Protein AF-A0A835LWY7-F1 (afdb_monomer_lite)

Structure (mmCIF, N/CA/C/O backbone):
data_AF-A0A835LWY7-F1
#
_entry.id   AF-A0A835LWY7-F1
#
loop_
_atom_site.group_PDB
_atom_site.id
_atom_site.type_symbol
_atom_site.label_atom_id
_atom_site.label_alt_id
_atom_site.label_comp_id
_atom_site.label_asym_id
_atom_site.label_entity_id
_atom_site.label_seq_id
_atom_site.pdbx_PDB_ins_code
_atom_site.Cartn_x
_atom_site.Cartn_y
_atom_site.Cartn_z
_atom_site.occupancy
_atom_site.B_iso_or_equiv
_atom_site.auth_seq_id
_atom_site.auth_comp_id
_atom_site.auth_asym_id
_atom_site.auth_atom_id
_atom_site.pdbx_PDB_model_num
ATOM 1 N N . MET A 1 1 ? -12.471 -3.921 11.391 1.00 49.47 1 MET A N 1
ATOM 2 C CA . MET A 1 1 ? -13.087 -2.695 11.939 1.00 49.47 1 MET A CA 1
ATOM 3 C C . MET A 1 1 ? -12.388 -1.522 11.288 1.00 49.47 1 MET A C 1
ATOM 5 O O . MET A 1 1 ? -11.182 -1.408 11.461 1.00 49.47 1 MET A O 1
ATOM 9 N N . THR A 1 2 ? -13.106 -0.705 10.523 1.00 51.94 2 THR A N 1
ATOM 10 C CA . THR A 1 2 ? -12.536 0.520 9.952 1.00 51.94 2 THR A CA 1
ATOM 11 C C . THR A 1 2 ? -13.028 1.668 10.816 1.00 51.94 2 THR A C 1
ATOM 13 O O . THR A 1 2 ? -14.198 2.041 10.751 1.00 51.94 2 THR A O 1
ATOM 16 N N . VAL A 1 3 ? -12.159 2.168 11.694 1.00 50.56 3 VAL A N 1
ATOM 17 C CA . VAL A 1 3 ? -12.457 3.364 12.487 1.00 50.56 3 VAL A CA 1
ATOM 18 C C . VAL A 1 3 ? -12.050 4.549 11.642 1.00 50.56 3 VAL A C 1
ATOM 20 O O . VAL A 1 3 ? -10.888 4.648 11.250 1.00 50.56 3 VAL A O 1
ATOM 23 N N . LEU A 1 4 ? -13.012 5.406 11.328 1.00 50.12 4 LEU A N 1
ATOM 24 C CA . LEU A 1 4 ? -12.743 6.585 10.533 1.00 50.12 4 LEU A CA 1
ATOM 25 C C . LEU A 1 4 ? -12.741 7.816 11.429 1.00 50.12 4 LEU A C 1
ATOM 27 O O . LEU A 1 4 ? -13.697 8.015 12.179 1.00 50.12 4 LEU A O 1
ATOM 31 N N . PRO A 1 5 ? -11.682 8.633 11.350 1.00 42.75 5 PRO A N 1
ATOM 32 C CA . PRO A 1 5 ? -11.696 9.964 11.905 1.00 42.75 5 PRO A CA 1
ATOM 33 C C . PRO A 1 5 ? -12.707 10.823 11.161 1.00 42.75 5 PRO A C 1
ATOM 35 O O . PRO A 1 5 ? -12.505 11.194 10.011 1.00 42.75 5 PRO A O 1
ATOM 38 N N . THR A 1 6 ? -13.796 11.161 11.833 1.00 44.69 6 THR A N 1
ATOM 39 C CA . THR A 1 6 ? -14.863 12.071 11.376 1.00 44.69 6 THR A CA 1
ATOM 40 C C . THR A 1 6 ? -14.462 13.544 11.420 1.00 44.69 6 THR A C 1
ATOM 42 O O . THR A 1 6 ? -15.312 14.423 11.485 1.00 44.69 6 THR A O 1
ATOM 45 N N . GLY A 1 7 ? -13.162 13.806 11.470 1.00 37.75 7 GLY A N 1
ATOM 46 C CA . GLY A 1 7 ? -12.702 14.869 12.324 1.00 37.75 7 GLY A CA 1
ATOM 47 C C . GLY A 1 7 ? -11.615 15.794 11.798 1.00 37.75 7 GLY A C 1
ATOM 48 O O . GLY A 1 7 ? -11.639 16.976 12.108 1.00 37.75 7 GLY A O 1
ATOM 49 N N . ASP A 1 8 ? -10.744 15.286 10.925 1.00 36.53 8 ASP A N 1
ATOM 50 C CA . ASP A 1 8 ? -9.954 16.117 9.992 1.00 36.53 8 ASP A CA 1
ATOM 51 C C . ASP A 1 8 ? -10.618 16.191 8.617 1.00 36.53 8 ASP A C 1
ATOM 53 O O . ASP A 1 8 ? -10.142 16.843 7.687 1.00 36.53 8 ASP A O 1
ATOM 57 N N . LEU A 1 9 ? -11.756 15.5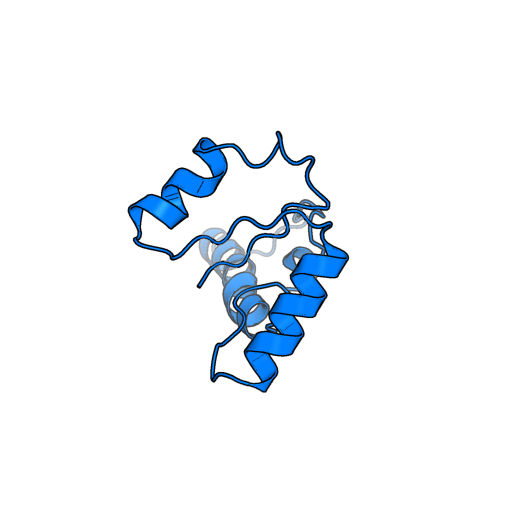23 8.474 1.00 40.50 9 LEU A N 1
ATOM 58 C CA . LEU A 1 9 ? -12.665 15.709 7.367 1.00 40.50 9 LEU A CA 1
ATOM 59 C C . LEU A 1 9 ? -13.931 16.272 8.003 1.00 40.50 9 LEU A C 1
ATOM 61 O O . LEU A 1 9 ? -14.432 15.633 8.923 1.00 40.50 9 LEU A O 1
ATOM 65 N N . PRO A 1 10 ? -14.429 17.448 7.570 1.00 40.75 10 PRO A N 1
ATOM 66 C CA . PRO A 1 10 ? -15.688 18.002 8.057 1.00 40.75 10 PRO A CA 1
ATOM 67 C C . PRO A 1 10 ? -16.729 16.887 8.162 1.00 40.75 10 PRO A C 1
ATOM 69 O O . PRO A 1 10 ? -16.754 16.036 7.272 1.00 40.75 10 PRO A O 1
ATOM 72 N N . ALA A 1 11 ? -17.575 16.888 9.196 1.00 46.56 11 ALA A N 1
ATOM 73 C CA . ALA A 1 11 ? -18.616 15.870 9.408 1.00 46.56 11 ALA A CA 1
ATOM 74 C C . ALA A 1 11 ? -19.465 15.580 8.139 1.00 46.56 11 ALA A C 1
ATOM 76 O O . ALA A 1 11 ? -20.019 14.495 7.989 1.00 46.56 11 ALA A O 1
ATOM 77 N N . ASP A 1 12 ? -19.458 16.513 7.181 1.00 51.12 12 ASP A N 1
ATOM 78 C CA . ASP A 1 12 ? -20.119 16.477 5.876 1.00 51.12 12 ASP A CA 1
ATOM 79 C C . ASP A 1 12 ? -19.245 16.011 4.680 1.00 51.12 12 ASP A C 1
ATOM 81 O O . ASP A 1 12 ? -19.684 16.091 3.531 1.00 51.12 12 ASP A O 1
ATOM 85 N N . LYS A 1 13 ? -17.994 15.565 4.883 1.00 52.12 13 LYS A N 1
ATOM 86 C CA . LYS A 1 13 ? -17.038 15.237 3.798 1.00 52.12 13 LYS A CA 1
ATOM 87 C C . LYS A 1 13 ? -16.672 13.767 3.643 1.00 52.12 13 LYS A C 1
ATOM 89 O O . LYS A 1 13 ? -16.082 13.441 2.615 1.00 52.12 13 LYS A O 1
ATOM 94 N N . ILE A 1 14 ? -17.019 12.882 4.580 1.00 61.84 14 ILE A N 1
ATOM 95 C CA . ILE A 1 14 ? -16.963 11.438 4.310 1.00 61.84 14 ILE A CA 1
ATOM 96 C C . ILE A 1 14 ? -18.284 11.043 3.659 1.00 61.84 14 ILE A C 1
ATOM 98 O O . ILE A 1 14 ? -19.277 10.724 4.308 1.00 61.84 14 ILE A O 1
ATOM 102 N N . SER A 1 15 ? -18.295 11.120 2.336 1.00 72.38 15 SER A N 1
ATOM 103 C CA . SER A 1 15 ? -19.450 10.739 1.535 1.00 72.38 15 SER A CA 1
ATOM 104 C C . SER A 1 15 ? -19.703 9.233 1.618 1.00 72.38 15 SER A C 1
ATOM 106 O O . SER A 1 15 ? -18.772 8.426 1.707 1.00 72.38 15 SER A O 1
ATOM 108 N N . LEU A 1 16 ? -20.967 8.830 1.462 1.00 73.62 16 LEU A N 1
ATOM 109 C CA . LEU A 1 16 ? -21.315 7.423 1.250 1.00 73.62 16 LEU A CA 1
ATOM 110 C C . LEU A 1 16 ? -20.502 6.813 0.095 1.00 73.62 16 LEU A C 1
ATOM 112 O O . LEU A 1 16 ? -20.128 5.648 0.163 1.00 73.62 16 LEU A O 1
ATOM 116 N N . ALA A 1 17 ? -20.167 7.607 -0.928 1.00 81.06 17 ALA A N 1
ATOM 117 C CA . ALA A 1 17 ? -19.348 7.173 -2.055 1.00 81.06 17 ALA A CA 1
ATOM 118 C C . ALA A 1 17 ? -17.932 6.734 -1.639 1.00 81.06 17 ALA A C 1
ATOM 120 O O . ALA A 1 17 ? -17.419 5.762 -2.181 1.00 81.06 17 ALA A O 1
ATOM 121 N N . GLN A 1 18 ? -17.316 7.382 -0.647 1.00 78.69 18 GLN A N 1
ATOM 122 C CA . GLN A 1 18 ? -16.010 6.961 -0.120 1.00 78.69 18 GLN A CA 1
ATOM 123 C C . GLN A 1 18 ? -16.112 5.710 0.761 1.00 78.69 18 GLN A C 1
ATOM 125 O O . GLN A 1 18 ? -15.152 4.952 0.874 1.00 78.69 18 GLN A O 1
ATOM 130 N N . LEU A 1 19 ? -17.276 5.471 1.368 1.00 81.56 19 LEU A N 1
ATOM 131 C CA . LEU A 1 19 ? -17.517 4.329 2.253 1.00 81.56 19 LEU A CA 1
ATOM 132 C C . LEU A 1 19 ? -18.122 3.122 1.555 1.00 81.56 19 LEU A C 1
ATOM 134 O O . LEU A 1 19 ? -18.145 2.041 2.142 1.00 81.56 19 LEU A O 1
ATOM 138 N N . VAL A 1 20 ? -18.608 3.287 0.325 1.00 87.62 20 VAL A N 1
ATOM 139 C CA . VAL A 1 20 ? -19.410 2.273 -0.361 1.00 87.62 20 VAL A CA 1
ATOM 140 C C . VAL A 1 20 ? -18.682 0.938 -0.420 1.00 87.62 20 VAL A C 1
ATOM 142 O O . VAL A 1 20 ? -19.287 -0.092 -0.142 1.00 87.62 20 VAL A O 1
ATOM 145 N N . GLN A 1 21 ? -17.373 0.948 -0.681 1.00 85.50 21 GLN A N 1
ATOM 146 C CA . GLN A 1 21 ? -16.570 -0.269 -0.720 1.00 85.50 21 GLN A CA 1
ATOM 147 C C . GLN A 1 21 ? -16.457 -0.913 0.663 1.00 85.50 21 GLN A C 1
ATOM 149 O O . GLN A 1 21 ? -16.665 -2.115 0.784 1.00 85.50 21 GLN A O 1
ATOM 154 N N . ALA A 1 22 ? -16.189 -0.139 1.716 1.00 83.25 22 ALA A N 1
ATOM 155 C CA . ALA A 1 22 ? -16.081 -0.674 3.071 1.00 83.25 22 ALA A CA 1
ATOM 156 C C . ALA A 1 22 ? -17.413 -1.284 3.541 1.00 83.25 22 ALA A C 1
ATOM 158 O O . ALA A 1 22 ? -17.441 -2.426 3.994 1.00 83.25 22 ALA A O 1
ATOM 159 N N . ILE A 1 23 ? -18.518 -0.555 3.364 1.00 85.06 23 ILE A N 1
ATOM 160 C CA . ILE A 1 23 ? -19.864 -0.999 3.750 1.00 85.06 23 ILE A CA 1
ATOM 161 C C . ILE A 1 23 ? -20.274 -2.238 2.946 1.00 85.06 23 ILE A C 1
ATOM 163 O O . ILE A 1 23 ? -20.728 -3.221 3.527 1.00 85.06 23 ILE A O 1
ATOM 167 N N . SER A 1 24 ? -20.066 -2.229 1.625 1.00 90.25 24 SER A N 1
ATOM 168 C CA . SER A 1 24 ? -20.428 -3.359 0.752 1.00 90.25 24 SER A CA 1
ATOM 169 C C . SER A 1 24 ? -19.619 -4.622 1.055 1.00 90.25 24 SER A C 1
ATOM 171 O O . SER A 1 24 ? -20.121 -5.724 0.866 1.00 90.25 24 SER A O 1
ATOM 173 N N . ASN A 1 25 ? -18.393 -4.477 1.569 1.00 90.69 25 ASN A N 1
ATOM 174 C CA . ASN A 1 25 ? -17.564 -5.591 2.037 1.00 90.69 25 ASN A CA 1
ATOM 175 C C . ASN A 1 25 ? -17.830 -5.969 3.511 1.00 90.69 25 ASN A C 1
ATOM 177 O O . ASN A 1 25 ? -17.046 -6.698 4.115 1.00 90.69 25 ASN A O 1
ATOM 181 N N . GLY A 1 26 ? -18.918 -5.475 4.114 1.00 85.69 26 GLY A N 1
ATOM 182 C CA . GLY A 1 26 ? -19.331 -5.833 5.472 1.00 85.69 26 GLY A CA 1
ATOM 183 C C . GLY A 1 26 ? -18.466 -5.233 6.584 1.00 85.69 26 GLY A C 1
ATOM 184 O O . GLY A 1 26 ? -18.479 -5.732 7.711 1.00 85.69 26 GLY A O 1
ATOM 185 N N . ALA A 1 27 ? -17.698 -4.175 6.306 1.00 84.44 27 ALA A N 1
ATOM 186 C CA . ALA A 1 27 ? -16.925 -3.509 7.343 1.00 84.44 27 ALA A CA 1
ATOM 187 C C . ALA A 1 27 ? -17.856 -2.848 8.368 1.00 84.44 27 ALA A C 1
ATOM 189 O O . ALA A 1 27 ? -18.758 -2.087 8.019 1.00 84.44 27 ALA A O 1
ATOM 190 N N . LEU A 1 28 ? -17.580 -3.072 9.655 1.00 82.12 28 LEU A N 1
ATOM 191 C CA . LEU A 1 28 ? -18.134 -2.236 10.714 1.00 82.12 28 LEU A CA 1
ATOM 192 C C . LEU A 1 28 ? -17.494 -0.846 10.620 1.00 82.12 28 LEU A C 1
ATOM 194 O O . LEU A 1 28 ? -16.296 -0.700 10.897 1.00 82.12 28 LEU A O 1
ATOM 198 N N . VAL A 1 29 ? -18.303 0.136 10.224 1.00 78.06 29 VAL A N 1
ATOM 199 C CA . VAL A 1 29 ? -17.934 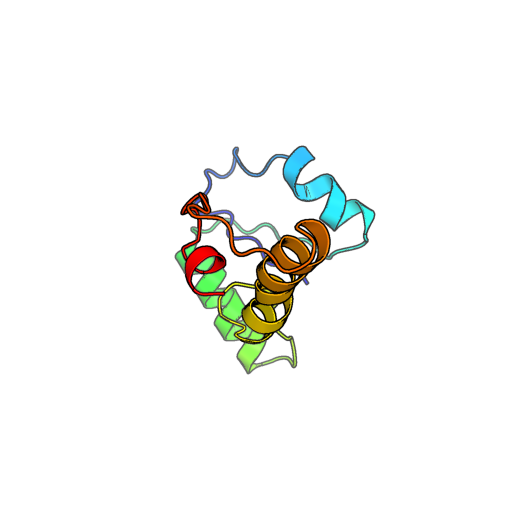1.552 10.144 1.00 78.06 29 VAL A CA 1
ATOM 200 C C . VAL A 1 29 ? -18.504 2.271 11.360 1.00 78.06 29 VAL A C 1
ATOM 202 O O . VAL A 1 29 ? -19.706 2.220 11.613 1.00 78.06 29 VAL A O 1
ATOM 205 N N . LEU A 1 30 ? -17.633 2.933 12.118 1.00 75.25 30 LEU A N 1
ATOM 206 C CA . LEU A 1 30 ? -18.017 3.732 13.279 1.00 75.25 30 LEU A CA 1
ATOM 207 C C . LEU A 1 30 ? -17.853 5.212 12.937 1.00 75.25 30 LEU A C 1
ATOM 209 O O . LEU A 1 30 ? -16.753 5.639 12.596 1.00 75.25 30 LEU A O 1
ATOM 213 N N . SER A 1 31 ? -18.942 5.971 13.052 1.00 71.62 31 SER A N 1
ATOM 214 C CA . SER A 1 31 ? -18.942 7.433 12.974 1.00 71.62 31 SER A CA 1
ATOM 215 C C . SER A 1 31 ? -19.074 7.988 14.387 1.00 71.62 31 SER A C 1
ATOM 217 O O . SER A 1 31 ? -19.965 7.574 15.133 1.00 71.62 31 SER A O 1
ATOM 219 N N . ARG A 1 32 ? -18.182 8.895 14.776 1.00 68.38 32 ARG A N 1
ATOM 220 C CA . ARG A 1 32 ? -18.164 9.534 16.096 1.00 68.38 32 ARG A CA 1
ATOM 221 C C . ARG A 1 32 ? -18.316 11.041 15.895 1.00 68.38 32 ARG A C 1
ATOM 223 O O . ARG A 1 32 ? -18.059 11.543 14.816 1.00 68.38 32 ARG A O 1
ATOM 230 N N . ASP A 1 33 ? -18.755 11.761 16.912 1.00 73.31 33 ASP A N 1
ATOM 231 C CA . ASP A 1 33 ? -18.731 13.223 16.885 1.00 73.31 33 ASP A CA 1
ATOM 232 C C . ASP A 1 33 ? -17.414 13.700 17.515 1.00 73.31 33 ASP A C 1
ATOM 234 O O . ASP A 1 33 ? -17.334 13.931 18.721 1.00 73.31 33 ASP A O 1
ATOM 238 N N . THR A 1 34 ? -16.322 13.645 16.746 1.00 71.19 34 THR A N 1
ATOM 239 C CA . THR A 1 34 ? -14.973 14.023 17.205 1.00 71.19 34 THR A CA 1
ATOM 240 C C . THR A 1 34 ? -14.036 14.322 16.029 1.00 71.19 34 THR A C 1
ATOM 242 O O . THR A 1 34 ? -14.322 13.915 14.896 1.00 71.19 34 THR A O 1
ATOM 245 N N . ASP A 1 35 ? -12.935 15.027 16.317 1.00 69.94 35 ASP A N 1
ATOM 246 C CA . ASP A 1 35 ? -11.881 15.368 15.362 1.00 69.94 35 ASP A CA 1
ATOM 247 C C . ASP A 1 35 ? -10.947 14.162 15.050 1.00 69.94 35 ASP A C 1
ATOM 249 O O . ASP A 1 35 ? -11.156 13.040 15.530 1.00 69.94 35 ASP A O 1
ATOM 253 N N . PHE A 1 36 ? -9.973 14.316 14.143 1.00 70.38 36 PHE A N 1
ATOM 254 C CA . PHE A 1 36 ? -9.120 13.187 13.744 1.00 70.38 36 PHE A CA 1
ATOM 255 C C . PHE A 1 36 ? -8.254 12.691 14.879 1.00 70.38 36 PHE A C 1
ATOM 257 O O . PHE A 1 36 ? -8.125 11.479 15.065 1.00 70.38 36 PHE A O 1
ATOM 264 N N . ASP A 1 37 ? -7.709 13.626 15.647 1.00 74.25 37 ASP A N 1
ATOM 265 C CA . ASP A 1 37 ? -6.902 13.335 16.815 1.00 74.25 37 ASP A CA 1
ATOM 266 C C . ASP A 1 37 ? -7.715 12.548 17.846 1.00 74.25 37 ASP A C 1
ATOM 268 O O . ASP A 1 37 ? -7.253 11.506 18.323 1.00 74.25 37 ASP A O 1
ATOM 272 N N . GLY A 1 38 ? -8.963 12.951 18.108 1.00 79.00 38 GLY A N 1
ATOM 273 C CA . GLY A 1 38 ? -9.884 12.221 18.977 1.00 79.00 38 GLY A CA 1
ATOM 274 C C . GLY A 1 38 ? -10.168 10.799 18.487 1.00 79.00 38 GLY A C 1
ATOM 275 O O . GLY A 1 38 ? -10.139 9.839 19.267 1.00 79.00 38 GLY A O 1
ATOM 276 N N . CYS A 1 39 ? -10.359 10.612 17.182 1.00 78.44 39 CYS A N 1
ATOM 277 C CA . CYS A 1 39 ? -10.513 9.280 16.604 1.00 78.44 39 CYS A CA 1
ATOM 278 C C . CYS A 1 39 ? -9.231 8.442 16.682 1.00 78.44 39 CYS A C 1
ATOM 280 O O . CYS A 1 39 ? -9.304 7.257 17.012 1.00 78.44 39 CYS A O 1
ATOM 282 N N . MET A 1 40 ? -8.057 9.025 16.440 1.00 77.62 40 MET A N 1
ATOM 283 C CA . MET A 1 40 ? -6.777 8.323 16.550 1.00 77.62 40 MET A CA 1
ATOM 284 C C . MET A 1 40 ? -6.450 7.930 17.990 1.00 77.62 40 MET A C 1
ATOM 286 O O . MET A 1 40 ? -5.921 6.838 18.223 1.00 77.62 40 MET A O 1
ATOM 290 N N . GLN A 1 41 ? -6.799 8.768 18.965 1.00 82.50 41 GLN A N 1
ATOM 291 C CA . GLN A 1 41 ? -6.693 8.430 20.378 1.00 82.50 41 GLN A CA 1
ATOM 292 C C . GLN A 1 41 ? -7.566 7.214 20.713 1.00 82.50 41 GLN A C 1
ATOM 294 O O . GLN A 1 41 ? -7.086 6.252 21.312 1.00 82.50 41 GLN A O 1
ATOM 299 N N . LEU A 1 42 ? -8.814 7.203 20.246 1.00 79.88 42 LEU A N 1
ATOM 300 C CA . LEU A 1 42 ? -9.745 6.100 20.475 1.00 79.88 42 LEU A CA 1
ATOM 301 C C . LEU A 1 42 ? -9.283 4.799 19.800 1.00 79.88 42 LEU A C 1
ATOM 303 O O . LEU A 1 42 ? -9.362 3.725 20.397 1.00 79.88 42 LEU A O 1
ATOM 307 N N . VAL A 1 43 ? -8.733 4.889 18.585 1.00 80.56 43 VAL A N 1
ATOM 308 C CA . VAL A 1 43 ? -8.097 3.755 17.899 1.00 80.56 43 VAL A CA 1
ATOM 309 C C . VAL A 1 43 ? -6.965 3.179 18.748 1.00 80.56 43 VAL A C 1
ATOM 311 O O . VAL A 1 43 ? -6.947 1.971 18.987 1.00 80.56 43 VAL A O 1
ATOM 314 N N . ARG A 1 44 ? -6.063 4.025 19.263 1.00 80.50 44 ARG A N 1
ATOM 315 C CA . ARG A 1 44 ? -4.970 3.588 20.147 1.00 80.50 44 ARG A CA 1
ATOM 316 C C . ARG A 1 44 ? -5.518 2.905 21.399 1.00 80.50 44 ARG A C 1
ATOM 318 O O . ARG A 1 44 ? -5.128 1.777 21.693 1.00 80.50 44 ARG A O 1
ATOM 325 N N . GLU A 1 45 ? -6.476 3.519 22.085 1.00 84.62 45 GLU A N 1
ATOM 326 C CA . GLU A 1 45 ? -7.087 2.944 23.287 1.00 84.62 45 GLU A CA 1
ATOM 327 C C . GLU A 1 45 ? -7.716 1.568 23.030 1.00 84.62 45 GLU A C 1
ATOM 329 O O . GLU A 1 45 ? -7.500 0.642 23.813 1.00 84.62 45 GLU A O 1
ATOM 334 N N . ILE A 1 46 ? -8.446 1.390 21.925 1.00 82.56 46 ILE A N 1
ATOM 335 C CA . ILE A 1 46 ? -9.057 0.097 21.594 1.00 82.56 46 ILE A CA 1
ATOM 336 C C . ILE A 1 46 ? -7.987 -0.951 21.284 1.00 82.56 46 ILE A C 1
ATOM 338 O O . ILE A 1 46 ? -8.066 -2.063 21.805 1.00 82.56 46 ILE A O 1
ATOM 342 N N . THR A 1 47 ? -6.972 -0.603 20.489 1.00 81.25 47 THR A N 1
ATOM 343 C CA . THR A 1 47 ? -5.900 -1.548 20.123 1.00 81.25 47 THR A CA 1
ATOM 344 C C . THR A 1 47 ? -5.080 -2.035 21.316 1.00 81.25 47 THR A C 1
ATOM 346 O O . THR A 1 47 ? -4.514 -3.120 21.258 1.00 81.25 47 THR A O 1
ATOM 349 N N . THR A 1 48 ? -5.052 -1.283 22.425 1.00 83.31 48 THR A N 1
ATOM 350 C CA . THR A 1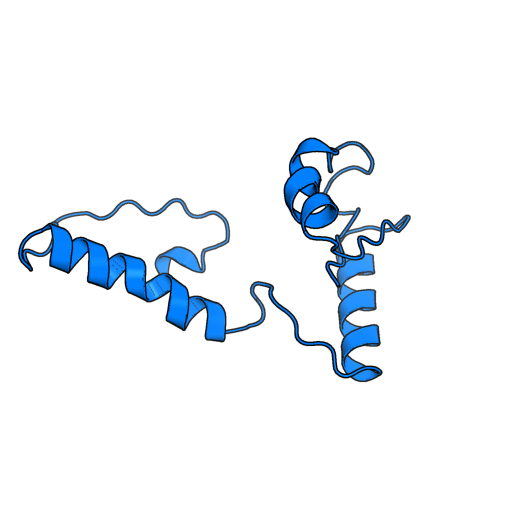 48 ? -4.407 -1.737 23.673 1.00 83.31 48 THR A CA 1
ATOM 351 C C . THR A 1 48 ? -5.262 -2.710 24.488 1.00 83.31 48 THR A C 1
ATOM 353 O O . THR A 1 48 ? -4.725 -3.467 25.292 1.00 83.31 48 THR A O 1
ATOM 356 N N . LYS A 1 49 ? -6.588 -2.702 24.301 1.00 86.06 49 LYS A N 1
ATOM 357 C CA . LYS A 1 49 ? -7.549 -3.488 25.098 1.00 86.06 49 LYS A CA 1
ATOM 358 C C . LYS A 1 49 ? -8.074 -4.722 24.369 1.00 86.06 49 LYS A C 1
ATOM 360 O O . LYS A 1 49 ? -8.551 -5.653 25.010 1.00 86.06 49 LYS A O 1
ATOM 365 N N . VAL A 1 50 ? -8.029 -4.716 23.040 1.00 81.69 50 VAL A N 1
ATOM 366 C CA . VAL A 1 50 ? -8.605 -5.754 22.181 1.00 81.69 50 VAL A CA 1
ATOM 367 C C . VAL A 1 50 ? -7.582 -6.102 21.097 1.00 81.69 50 VAL A C 1
ATOM 369 O O . VAL A 1 50 ? -6.971 -5.183 20.550 1.00 81.69 50 VAL A O 1
ATOM 372 N N . PRO A 1 51 ? -7.389 -7.389 20.748 1.00 77.62 51 PRO A N 1
ATOM 373 C CA . PRO A 1 51 ? -6.437 -7.805 19.719 1.00 77.62 51 PRO A CA 1
ATOM 374 C C . PRO A 1 51 ? -6.941 -7.426 18.319 1.00 77.62 51 PRO A C 1
ATOM 376 O O . PRO A 1 51 ? -7.494 -8.243 17.585 1.00 77.62 51 PRO A O 1
ATOM 379 N N . ILE A 1 52 ? -6.775 -6.157 17.958 1.00 79.25 52 ILE A N 1
ATOM 380 C CA . ILE A 1 52 ? -7.146 -5.598 16.659 1.00 79.25 52 ILE A CA 1
ATOM 381 C C . ILE A 1 52 ? -5.883 -5.054 16.002 1.00 79.25 52 ILE A C 1
ATOM 383 O O . ILE A 1 52 ? -5.201 -4.200 16.563 1.00 79.25 52 ILE A O 1
ATOM 387 N N . TYR A 1 53 ? -5.592 -5.530 14.793 1.00 75.69 53 TYR A N 1
ATOM 388 C CA . TYR A 1 53 ? -4.488 -5.021 13.986 1.00 75.69 53 TYR A CA 1
ATOM 389 C C . TYR A 1 53 ? -4.883 -3.750 13.234 1.00 75.69 53 TYR A C 1
ATOM 391 O O . TYR A 1 53 ? -5.983 -3.649 12.686 1.00 75.69 53 TYR A O 1
ATOM 399 N N . LEU A 1 54 ? -3.954 -2.796 13.171 1.00 73.25 54 LEU A N 1
ATOM 400 C CA . LEU A 1 54 ? -4.107 -1.585 12.373 1.00 73.25 54 LEU A CA 1
ATOM 401 C C . LEU A 1 54 ? -3.640 -1.825 10.939 1.00 73.25 54 LEU A C 1
ATOM 403 O O . LEU A 1 54 ? -2.547 -2.334 10.696 1.00 73.25 54 LEU A O 1
ATOM 407 N N . ALA A 1 55 ? -4.485 -1.428 9.991 1.00 74.38 55 ALA A N 1
ATOM 408 C CA . ALA A 1 55 ? -4.227 -1.528 8.555 1.00 74.38 55 ALA A CA 1
ATOM 409 C C . ALA A 1 55 ? -3.802 -0.186 7.926 1.00 74.38 55 ALA A C 1
ATOM 411 O O . ALA A 1 55 ? -3.782 -0.065 6.705 1.00 74.38 55 ALA A O 1
ATOM 412 N N . ASN A 1 56 ? -3.523 0.839 8.737 1.00 72.12 56 ASN A N 1
ATOM 413 C CA . ASN A 1 56 ? -3.127 2.166 8.261 1.00 72.12 56 ASN A CA 1
ATOM 414 C C . ASN A 1 56 ? -1.596 2.301 8.136 1.00 72.12 56 ASN A C 1
ATOM 416 O O . ASN A 1 56 ? -0.855 1.335 8.309 1.00 72.12 56 ASN A O 1
ATOM 420 N N . SER A 1 57 ? -1.146 3.517 7.831 1.00 59.97 57 SER A N 1
ATOM 421 C CA . SER A 1 57 ? 0.254 3.956 7.724 1.00 59.97 57 SER A CA 1
ATOM 422 C C . SER A 1 57 ? 1.178 3.515 8.861 1.00 59.97 57 SER A C 1
ATOM 424 O O . SER A 1 57 ? 2.364 3.296 8.651 1.00 59.97 57 SER A O 1
ATOM 426 N N . LEU A 1 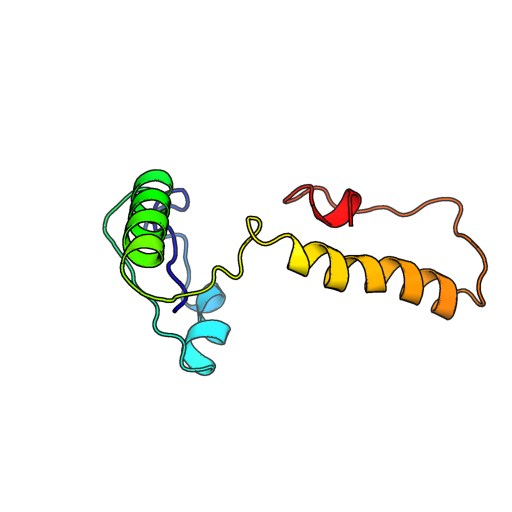58 ? 0.646 3.312 10.069 1.00 65.44 58 LEU A N 1
ATOM 427 C CA . LEU A 1 58 ? 1.442 2.867 11.217 1.00 65.44 58 LEU A CA 1
ATOM 428 C C . LEU A 1 58 ? 1.929 1.415 11.085 1.00 65.44 58 LEU A C 1
ATOM 430 O O . LEU A 1 58 ? 2.727 0.959 11.902 1.00 65.44 58 LEU A O 1
ATOM 434 N N . ASN A 1 59 ? 1.443 0.676 10.086 1.00 71.06 59 ASN A N 1
ATOM 435 C CA . ASN A 1 59 ? 1.842 -0.693 9.817 1.00 71.06 59 ASN A CA 1
ATOM 436 C C . ASN A 1 59 ? 2.888 -0.752 8.694 1.00 71.06 59 ASN A C 1
ATOM 438 O O . ASN A 1 59 ? 2.554 -0.643 7.510 1.00 71.06 59 ASN A O 1
ATOM 442 N N . SER A 1 60 ? 4.146 -0.993 9.074 1.00 78.06 60 SER A N 1
ATOM 443 C CA . SER A 1 60 ? 5.281 -1.104 8.149 1.00 78.06 60 SER A CA 1
ATOM 444 C C . SER A 1 60 ? 5.122 -2.219 7.113 1.00 78.06 60 SER A C 1
ATOM 446 O O . SER A 1 60 ? 5.664 -2.097 6.019 1.00 78.06 60 SER A O 1
ATOM 448 N N . LEU A 1 61 ? 4.317 -3.257 7.384 1.00 82.38 61 LEU A N 1
ATOM 449 C CA . LEU A 1 61 ? 4.043 -4.326 6.413 1.00 82.38 61 LEU A CA 1
ATOM 450 C C . LEU A 1 61 ? 3.387 -3.809 5.127 1.00 82.38 61 LEU A C 1
ATOM 452 O O . LEU A 1 61 ? 3.461 -4.469 4.095 1.00 82.38 61 LEU A O 1
ATOM 456 N N . ARG A 1 62 ? 2.752 -2.631 5.155 1.00 84.50 62 ARG A N 1
ATOM 457 C CA . ARG A 1 62 ? 2.190 -2.025 3.942 1.00 84.50 62 ARG A CA 1
ATOM 458 C C . ARG A 1 62 ? 3.266 -1.635 2.933 1.00 84.50 62 ARG A C 1
ATOM 460 O O . ARG A 1 62 ? 3.011 -1.765 1.740 1.00 84.50 62 ARG A O 1
ATOM 467 N N . LEU A 1 63 ? 4.436 -1.192 3.397 1.00 85.25 63 LEU A N 1
ATOM 468 C CA . LEU A 1 63 ? 5.557 -0.820 2.527 1.00 85.25 63 LEU A CA 1
ATOM 469 C C . LEU A 1 63 ? 6.081 -2.042 1.766 1.00 85.25 63 LEU A C 1
ATOM 471 O O . LEU A 1 63 ? 6.326 -1.967 0.568 1.00 85.25 63 LEU A O 1
ATOM 475 N N . GLU A 1 64 ? 6.130 -3.199 2.432 1.00 89.94 64 GLU A N 1
ATOM 476 C CA . GLU A 1 64 ? 6.546 -4.466 1.817 1.00 89.94 64 GLU A CA 1
ATOM 477 C C . GLU A 1 64 ? 5.653 -4.887 0.645 1.00 89.94 64 GLU A C 1
ATOM 479 O O . GLU A 1 64 ? 6.138 -5.486 -0.311 1.00 89.94 64 GLU A O 1
ATOM 484 N N . GLY A 1 65 ? 4.358 -4.567 0.708 1.00 90.00 65 GLY A N 1
ATOM 485 C CA . GLY A 1 65 ? 3.446 -4.741 -0.419 1.00 90.00 65 GLY A CA 1
ATOM 486 C C . GLY A 1 65 ? 3.620 -3.653 -1.477 1.00 90.00 65 GLY A C 1
ATOM 487 O O . GLY A 1 65 ? 3.684 -3.959 -2.659 1.00 90.00 65 GLY A O 1
ATOM 488 N N . GLN A 1 66 ? 3.727 -2.385 -1.076 1.00 92.50 66 GLN A N 1
ATOM 489 C CA . GLN A 1 66 ? 3.809 -1.249 -2.005 1.00 92.50 66 GLN A CA 1
ATOM 490 C C . GLN A 1 66 ? 5.054 -1.285 -2.898 1.00 92.50 66 GLN A C 1
ATOM 492 O O . GLN A 1 66 ? 4.940 -0.991 -4.086 1.00 92.50 66 GLN A O 1
ATOM 497 N N . LYS A 1 67 ? 6.204 -1.722 -2.373 1.00 93.12 67 LYS A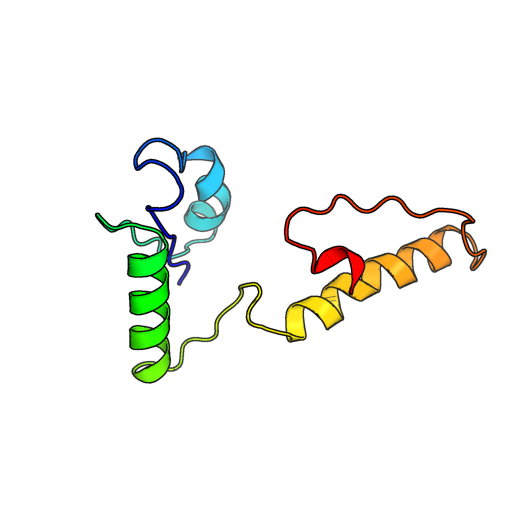 N 1
ATOM 498 C CA . LYS A 1 67 ? 7.458 -1.821 -3.137 1.00 93.12 67 LYS A CA 1
ATOM 499 C C . LYS A 1 67 ? 7.365 -2.739 -4.356 1.00 93.12 67 LYS A C 1
ATOM 501 O O . LYS A 1 67 ? 8.140 -2.604 -5.300 1.00 93.12 67 LYS A O 1
ATOM 506 N N . THR A 1 68 ? 6.420 -3.685 -4.345 1.00 96.19 68 THR A N 1
ATOM 507 C CA . THR A 1 68 ? 6.210 -4.607 -5.470 1.00 96.19 68 THR A CA 1
ATOM 508 C C . THR A 1 68 ? 5.855 -3.860 -6.747 1.00 96.19 68 THR A C 1
ATOM 510 O O . THR A 1 68 ? 6.327 -4.258 -7.801 1.00 96.19 68 THR A O 1
ATOM 513 N N . ALA A 1 69 ? 5.178 -2.710 -6.657 1.00 95.62 69 ALA A N 1
ATOM 514 C CA . ALA A 1 69 ? 4.898 -1.869 -7.816 1.00 95.62 69 ALA A CA 1
ATOM 515 C C . ALA A 1 69 ? 6.181 -1.397 -8.524 1.00 95.62 69 ALA A C 1
ATOM 517 O O . ALA A 1 69 ? 6.223 -1.359 -9.748 1.00 95.62 69 ALA A O 1
ATOM 518 N N . ALA A 1 70 ? 7.250 -1.076 -7.785 1.00 95.69 70 ALA A N 1
ATOM 519 C CA . ALA A 1 70 ? 8.529 -0.697 -8.388 1.00 95.69 70 ALA A CA 1
ATOM 520 C C . ALA A 1 70 ? 9.210 -1.885 -9.091 1.00 95.69 70 ALA A C 1
ATOM 522 O O . ALA A 1 70 ? 9.821 -1.716 -10.144 1.00 95.69 70 ALA A O 1
ATOM 523 N N . ILE A 1 71 ? 9.075 -3.091 -8.530 1.00 97.12 71 ILE A N 1
ATOM 524 C CA . ILE A 1 71 ? 9.585 -4.329 -9.136 1.00 97.12 71 ILE A CA 1
ATOM 525 C C . ILE A 1 71 ? 8.795 -4.657 -10.411 1.00 97.12 71 ILE A C 1
ATOM 527 O O . ILE A 1 71 ? 9.397 -4.959 -11.436 1.00 97.12 71 ILE A O 1
ATOM 531 N N . GLU A 1 72 ? 7.467 -4.537 -10.365 1.00 97.75 72 GLU A N 1
ATOM 532 C CA . GLU A 1 72 ? 6.573 -4.746 -11.508 1.00 97.75 72 GLU A CA 1
ATOM 533 C C . GLU A 1 72 ? 6.841 -3.742 -12.635 1.00 97.75 72 GLU A C 1
ATOM 535 O O . GLU A 1 72 ? 6.842 -4.134 -13.797 1.00 97.75 72 GLU A O 1
ATOM 540 N N . ILE A 1 73 ? 7.137 -2.473 -12.318 1.00 97.69 73 ILE A N 1
ATOM 541 C CA . ILE A 1 73 ? 7.554 -1.482 -13.324 1.00 97.69 73 ILE A CA 1
ATOM 542 C C . ILE A 1 73 ? 8.780 -1.995 -14.086 1.00 97.69 73 ILE A C 1
ATOM 544 O O . ILE A 1 73 ? 8.769 -1.993 -15.313 1.00 97.69 73 ILE A O 1
ATOM 548 N N . LEU A 1 74 ? 9.817 -2.469 -13.388 1.00 98.00 74 LEU A N 1
ATOM 549 C CA . LEU A 1 74 ? 11.008 -3.010 -14.051 1.00 98.00 74 LEU A CA 1
ATOM 550 C C . LEU A 1 74 ? 10.678 -4.247 -14.886 1.00 98.00 74 LEU A C 1
ATOM 552 O O . LEU A 1 74 ? 11.121 -4.333 -16.024 1.00 98.00 74 LEU A O 1
ATOM 556 N N . GLU A 1 75 ? 9.879 -5.176 -14.359 1.00 98.25 75 GLU A N 1
ATOM 557 C CA . GLU A 1 75 ? 9.450 -6.364 -15.105 1.00 98.25 75 GLU A CA 1
ATOM 558 C C . GLU A 1 75 ? 8.711 -5.988 -16.403 1.00 98.25 75 GLU A C 1
ATOM 560 O O . GLU A 1 75 ? 8.983 -6.561 -17.456 1.00 98.25 75 GLU A O 1
ATOM 565 N N . GLN A 1 76 ? 7.826 -4.988 -16.356 1.00 98.06 76 GLN A N 1
ATOM 566 C CA . GLN A 1 76 ? 7.066 -4.494 -17.511 1.00 98.06 76 GLN A CA 1
ATOM 567 C C . GLN A 1 76 ? 7.914 -3.718 -18.531 1.00 98.06 76 GLN A C 1
ATOM 569 O O . GLN A 1 76 ? 7.496 -3.587 -19.681 1.00 98.06 76 GLN A O 1
ATOM 574 N N . PHE A 1 77 ? 9.084 -3.217 -18.127 1.00 97.81 77 PHE A N 1
ATOM 575 C CA . PHE A 1 77 ? 10.076 -2.569 -18.991 1.00 97.81 77 PHE A CA 1
ATOM 576 C C . PHE A 1 77 ? 11.205 -3.526 -19.414 1.00 97.81 77 PHE A C 1
ATOM 578 O O . PHE A 1 77 ? 12.305 -3.076 -19.716 1.00 97.81 77 PHE A O 1
ATOM 585 N N . ASP A 1 78 ? 10.971 -4.845 -19.417 1.00 98.12 78 ASP A N 1
ATOM 586 C CA . ASP A 1 78 ? 11.987 -5.855 -19.764 1.00 98.12 78 ASP A CA 1
ATOM 587 C C . ASP A 1 78 ? 13.284 -5.714 -18.937 1.00 98.12 78 ASP A C 1
ATOM 589 O O . ASP A 1 78 ? 14.391 -5.991 -19.400 1.00 98.12 78 ASP A O 1
ATOM 593 N N . TRP A 1 79 ? 13.136 -5.307 -17.674 1.00 97.81 79 TRP A N 1
ATOM 594 C CA . TRP A 1 79 ? 14.206 -5.010 -16.717 1.00 97.81 79 TRP A CA 1
ATOM 595 C C . TRP A 1 79 ? 15.070 -3.787 -17.058 1.00 97.81 79 TRP A C 1
ATOM 597 O O . TRP A 1 79 ? 16.138 -3.606 -16.465 1.00 97.81 79 TRP A O 1
ATOM 607 N N . GLU A 1 80 ? 14.607 -2.907 -17.948 1.00 98.00 80 GLU A N 1
ATOM 608 C CA . GLU A 1 80 ? 15.219 -1.599 -18.179 1.00 98.00 80 GLU A CA 1
ATOM 609 C C . GLU A 1 80 ? 14.763 -0.581 -17.123 1.00 98.00 80 GLU A C 1
ATOM 611 O O . GLU A 1 80 ? 13.575 -0.393 -16.856 1.00 98.00 80 GLU A O 1
ATOM 616 N N . VAL A 1 81 ? 15.732 0.091 -16.495 1.00 97.81 81 VAL A N 1
ATOM 617 C CA . VAL A 1 81 ? 15.454 1.089 -15.456 1.00 97.81 81 VAL A CA 1
ATOM 618 C C . VAL A 1 81 ? 15.024 2.400 -16.120 1.00 97.81 81 VAL A C 1
ATOM 620 O O . VAL A 1 81 ? 15.807 2.956 -16.892 1.00 97.81 81 VAL A O 1
ATOM 623 N N . PRO A 1 82 ? 13.831 2.940 -15.811 1.00 97.25 82 PRO A N 1
ATOM 624 C CA . PRO A 1 82 ? 13.413 4.229 -16.344 1.00 97.25 82 PRO A CA 1
ATOM 625 C C . PRO A 1 82 ? 14.265 5.362 -15.759 1.00 97.25 82 PRO A C 1
ATOM 627 O O . PRO A 1 82 ? 14.588 5.359 -14.571 1.00 97.25 82 PRO A O 1
ATOM 630 N N . ASP A 1 83 ? 14.554 6.384 -16.566 1.00 97.88 83 ASP A N 1
ATOM 631 C CA . ASP A 1 83 ? 15.282 7.575 -16.102 1.00 97.88 83 ASP A CA 1
ATOM 632 C C . ASP A 1 83 ? 14.520 8.336 -15.005 1.00 97.88 83 ASP A C 1
ATOM 634 O O . ASP A 1 83 ? 15.118 8.963 -14.130 1.00 97.88 83 ASP A O 1
ATOM 638 N N . TRP A 1 84 ? 13.184 8.294 -15.063 1.00 97.31 84 TRP A N 1
ATOM 639 C CA . TRP A 1 84 ? 12.308 9.037 -14.167 1.00 97.31 84 TRP A CA 1
ATOM 640 C C . TRP A 1 84 ? 11.079 8.225 -13.778 1.00 97.31 84 TRP A C 1
ATOM 642 O O . TRP A 1 84 ? 10.382 7.673 -14.627 1.00 97.31 84 TRP A O 1
ATOM 652 N N . VAL A 1 85 ? 10.755 8.259 -12.486 1.00 95.44 85 VAL A N 1
ATOM 653 C CA . VAL A 1 85 ? 9.489 7.767 -11.937 1.00 95.44 85 VAL A CA 1
ATOM 654 C C . VAL A 1 85 ? 8.850 8.900 -11.142 1.00 95.44 85 VAL A C 1
ATOM 656 O O . VAL A 1 85 ? 9.449 9.435 -10.210 1.00 95.44 85 VAL A O 1
ATOM 659 N N . ILE A 1 86 ? 7.635 9.299 -11.524 1.00 95.62 86 ILE A N 1
ATOM 660 C CA . ILE A 1 86 ? 6.900 10.386 -10.865 1.00 95.62 86 ILE A CA 1
ATOM 661 C C . ILE A 1 86 ? 5.872 9.771 -9.918 1.00 95.62 86 ILE A C 1
ATOM 663 O O . ILE A 1 86 ? 4.877 9.200 -10.362 1.00 95.62 86 ILE A O 1
ATOM 667 N N . VAL A 1 87 ? 6.093 9.922 -8.612 1.00 92.81 87 VAL A N 1
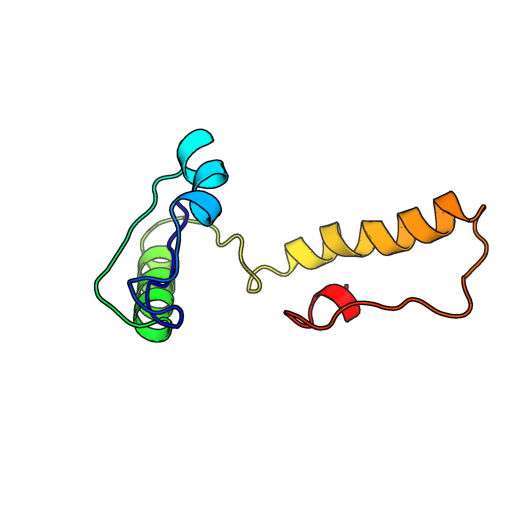ATOM 668 C CA . VAL A 1 87 ? 5.208 9.391 -7.566 1.00 92.81 87 VAL A CA 1
ATOM 669 C C . VAL A 1 87 ? 4.484 10.544 -6.860 1.00 92.81 87 VAL A C 1
ATOM 671 O O . VAL A 1 87 ? 5.137 11.376 -6.227 1.00 92.81 87 VAL A O 1
ATOM 674 N N . PRO A 1 88 ? 3.142 10.628 -6.926 1.00 90.19 88 PRO A N 1
ATOM 675 C CA . PRO A 1 88 ? 2.388 11.651 -6.206 1.00 90.19 88 PRO A CA 1
ATOM 676 C C . PRO A 1 88 ? 2.559 11.539 -4.682 1.00 90.19 88 PRO A C 1
ATOM 678 O O . PRO A 1 88 ? 2.225 10.523 -4.066 1.00 90.19 88 PRO A O 1
ATOM 681 N N . GLY A 1 89 ? 3.043 12.615 -4.060 1.00 81.69 89 GLY A N 1
ATOM 682 C CA . GLY A 1 89 ? 3.325 12.686 -2.625 1.00 81.69 89 GLY A CA 1
ATOM 683 C C . GLY A 1 89 ? 2.096 12.984 -1.767 1.00 81.69 89 GLY A C 1
ATOM 684 O O . GLY A 1 89 ? 1.995 14.070 -1.211 1.00 81.69 89 GLY A O 1
ATOM 685 N N . GLY A 1 90 ? 1.166 12.031 -1.657 1.00 78.12 90 GLY A N 1
ATOM 686 C CA . GLY A 1 90 ? 0.037 12.124 -0.721 1.00 78.12 90 GLY A CA 1
ATOM 687 C C . GLY A 1 90 ? 0.462 11.820 0.719 1.00 78.12 90 GLY A C 1
ATOM 688 O O . GLY A 1 90 ? 0.694 12.720 1.515 1.00 78.12 90 GLY A O 1
ATOM 689 N N . ASN A 1 91 ? 0.600 10.531 1.043 1.00 68.19 91 ASN A N 1
ATOM 690 C CA . ASN A 1 91 ? 1.010 10.063 2.376 1.00 68.19 91 ASN A CA 1
ATOM 691 C C . ASN A 1 91 ? 2.540 9.940 2.544 1.00 68.19 91 ASN A C 1
ATOM 693 O O . ASN A 1 91 ? 3.003 9.431 3.555 1.00 68.19 91 ASN A O 1
ATOM 697 N N . LEU A 1 92 ? 3.323 10.332 1.528 1.00 80.31 92 LEU A N 1
ATOM 698 C CA . LEU A 1 92 ? 4.795 10.232 1.438 1.00 80.31 92 LEU A CA 1
ATOM 699 C C . LEU A 1 92 ? 5.414 8.830 1.637 1.00 80.31 92 LEU A C 1
ATOM 701 O O . LEU A 1 92 ? 6.570 8.625 1.301 1.00 80.31 92 LEU A O 1
ATOM 705 N N . GLU A 1 93 ? 4.662 7.834 2.089 1.00 73.44 93 GLU A N 1
ATOM 706 C CA . GLU A 1 93 ? 5.099 6.437 2.168 1.00 73.44 93 GLU A CA 1
ATOM 707 C C . GLU A 1 93 ? 5.373 5.838 0.792 1.00 73.44 93 GLU A C 1
ATOM 709 O O . GLU A 1 93 ? 6.337 5.103 0.633 1.00 73.44 93 GLU A O 1
ATOM 714 N N . ASN A 1 94 ? 4.574 6.208 -0.213 1.00 79.56 94 ASN A N 1
ATOM 715 C CA . ASN A 1 94 ? 4.665 5.641 -1.559 1.00 79.56 94 ASN A CA 1
ATOM 716 C C . ASN A 1 94 ? 6.011 5.913 -2.249 1.00 79.56 94 ASN A C 1
ATOM 718 O O . ASN A 1 94 ? 6.358 5.186 -3.168 1.00 79.56 94 ASN A O 1
ATOM 722 N N . ILE A 1 95 ? 6.727 6.980 -1.869 1.00 82.81 95 ILE A N 1
ATOM 723 C CA . ILE A 1 95 ? 8.056 7.282 -2.429 1.00 82.81 95 ILE A CA 1
ATOM 724 C C . ILE A 1 95 ? 9.173 6.541 -1.683 1.00 82.81 95 ILE A C 1
ATOM 726 O O . ILE A 1 95 ? 10.246 6.330 -2.237 1.00 82.81 95 ILE A O 1
ATOM 730 N N . CYS A 1 96 ? 8.931 6.163 -0.426 1.00 79.19 96 CYS A N 1
ATOM 731 C CA . CYS A 1 96 ? 9.879 5.408 0.390 1.00 79.19 96 CYS A CA 1
ATOM 732 C C . CYS A 1 96 ? 9.744 3.891 0.209 1.00 79.19 96 CYS A C 1
ATOM 734 O O . CYS A 1 96 ? 10.657 3.170 0.609 1.00 79.19 96 CYS A O 1
ATOM 736 N N . ALA A 1 97 ? 8.588 3.435 -0.285 1.00 77.75 97 ALA A N 1
ATOM 737 C CA . ALA A 1 97 ? 8.272 2.031 -0.508 1.00 77.75 97 ALA A CA 1
ATOM 738 C C . ALA A 1 97 ? 9.114 1.433 -1.638 1.00 77.75 97 ALA A C 1
ATOM 740 O O . ALA A 1 97 ? 9.226 2.068 -2.708 1.00 77.75 97 ALA A O 1
#

Secondary structure (DSSP, 8-state):
-EE--SSSS-TT-S-HHHHHHHHHTT--EE--SS-HHHHHHHHHHHHHHS-----STT-THHHHHHTHHHHHHHHHTTTPPPS------SSSHHHH-

pLDDT: mean 78.4, std 15.88, range [36.53, 98.25]

Organism: NCBI:txid261450

Sequence (97 aa):
MTVLPTGDLPADKISLAQLVQAISNGALVLSRDTDFDGCMQLVREITTKVPIYLANSLNSLRLEGQKTAAIEILEQFDWEVPDWVIVPGGNLENICA

Foldseek 3Di:
DDEDFCACAPVPGCDCVVCVVCVVVVHDYDDDPYHNVVSVVVVVVCVVVDVDDDPDPVDPVVLVVLCVVVVVVCVVVVNDDDPDDDDDPDVVSNVVD

Radius of gyration: 17.38 Å; chains: 1; bounding box: 37×26×45 Å

InterPro domains:
  IPR001926 Tryptophan synthase beta chain-like, PALP domain [PF00291] (21-96)
  IPR036052 Tryptophan synthase beta chain-like, PALP domain superfamily [G3DSA:3.40.50.1100] (9-58)
  IPR036052 Tryptophan synthase beta chain-like, PALP domain superfamily [G3DSA:3.40.50.1100] (59-97)
  IPR036052 Tryptophan synthase beta chain-like, PALP domain superfamily [SSF53686] (9-97)